Protein AF-A0A5C9E8J1-F1 (afdb_monomer_lite)

Structure (mmCIF, N/CA/C/O backbone):
data_AF-A0A5C9E8J1-F1
#
_entry.id   AF-A0A5C9E8J1-F1
#
loop_
_atom_site.group_PDB
_atom_site.id
_atom_site.type_symbol
_atom_site.label_atom_id
_atom_site.label_alt_id
_atom_site.label_comp_id
_atom_site.label_asym_id
_atom_site.label_entity_id
_atom_site.label_seq_id
_atom_site.pdbx_PDB_ins_code
_atom_site.Cartn_x
_atom_site.Cartn_y
_atom_site.Cartn_z
_atom_site.occupancy
_atom_site.B_iso_or_equiv
_atom_site.auth_seq_id
_atom_site.auth_comp_id
_atom_site.auth_asym_id
_atom_site.auth_atom_id
_atom_site.pdbx_PDB_model_num
ATOM 1 N N . MET A 1 1 ? 7.136 -12.665 15.715 1.00 39.97 1 MET A N 1
ATOM 2 C CA . MET A 1 1 ? 6.687 -11.255 15.702 1.00 39.97 1 MET A CA 1
ATOM 3 C C . MET A 1 1 ? 6.202 -10.897 14.297 1.00 39.97 1 MET A C 1
ATOM 5 O O . MET A 1 1 ? 7.029 -10.483 13.496 1.00 39.97 1 MET A O 1
ATOM 9 N N . PRO A 1 2 ? 4.918 -11.075 13.944 1.00 49.00 2 PRO A N 1
ATOM 10 C CA . PRO A 1 2 ? 4.388 -10.603 12.672 1.00 49.00 2 PRO A CA 1
ATOM 11 C C . PRO A 1 2 ? 3.574 -9.338 12.952 1.00 49.00 2 PRO A C 1
ATOM 13 O O . PRO A 1 2 ? 2.361 -9.373 13.117 1.00 49.00 2 PRO A O 1
ATOM 16 N N . MET A 1 3 ? 4.270 -8.222 13.142 1.00 47.97 3 MET A N 1
ATOM 17 C CA . MET A 1 3 ? 3.621 -6.917 13.227 1.00 47.97 3 MET A CA 1
ATOM 18 C C . MET A 1 3 ? 3.773 -6.241 11.874 1.00 47.97 3 MET A C 1
ATOM 20 O O . MET A 1 3 ? 4.797 -6.358 11.211 1.00 47.97 3 MET A O 1
ATOM 24 N N . THR A 1 4 ? 2.706 -5.575 11.468 1.00 48.31 4 THR A N 1
ATOM 25 C CA . THR A 1 4 ? 2.488 -4.837 10.225 1.00 48.31 4 THR A CA 1
ATOM 26 C C . THR A 1 4 ? 3.523 -3.710 10.031 1.00 48.31 4 THR A C 1
ATOM 28 O O . THR A 1 4 ? 3.210 -2.532 10.208 1.00 48.31 4 THR A O 1
ATOM 31 N N . CYS A 1 5 ? 4.783 -4.052 9.750 1.00 54.78 5 CYS A N 1
ATOM 32 C CA . CYS A 1 5 ? 5.936 -3.172 9.962 1.00 54.78 5 CYS A CA 1
ATOM 33 C C . CYS A 1 5 ? 6.214 -2.136 8.849 1.00 54.78 5 CYS A C 1
ATOM 35 O O . CYS A 1 5 ? 7.080 -1.288 9.059 1.00 54.78 5 CYS A O 1
ATOM 37 N N . TYR A 1 6 ? 5.513 -2.111 7.703 1.00 59.81 6 TYR A N 1
ATOM 38 C CA . TYR A 1 6 ? 5.783 -1.095 6.646 1.00 59.81 6 TYR A CA 1
ATOM 39 C C . TYR A 1 6 ? 4.864 0.113 6.749 1.00 59.81 6 TYR A C 1
ATOM 41 O O . TYR A 1 6 ? 5.236 1.191 6.296 1.00 59.81 6 TYR A O 1
ATOM 49 N N . PHE A 1 7 ? 3.715 -0.024 7.417 1.00 53.69 7 PHE A N 1
ATOM 50 C CA . 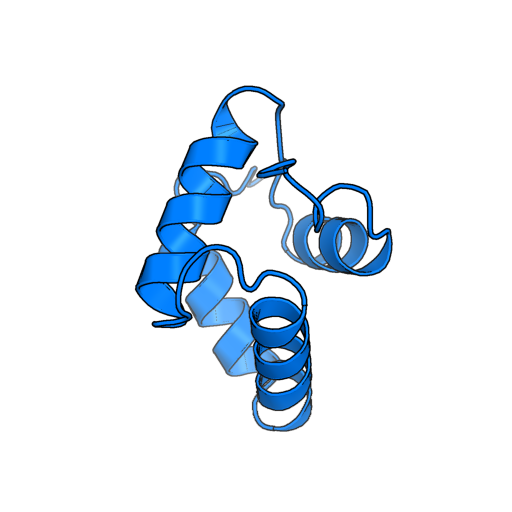PHE A 1 7 ? 2.808 1.099 7.655 1.00 53.69 7 PHE A CA 1
ATOM 51 C C . PHE A 1 7 ? 3.365 2.110 8.655 1.00 53.69 7 PHE A C 1
ATOM 53 O O . PHE A 1 7 ? 2.911 3.245 8.666 1.00 53.69 7 PHE A O 1
ATOM 60 N N . SER A 1 8 ? 4.357 1.750 9.471 1.00 53.41 8 SER A N 1
ATOM 61 C CA . SER A 1 8 ? 5.085 2.712 10.313 1.00 53.41 8 SER A CA 1
ATOM 62 C C . SER A 1 8 ? 6.222 3.414 9.564 1.00 53.41 8 SER A C 1
ATOM 64 O O . SER A 1 8 ? 6.816 4.349 10.092 1.00 53.41 8 SER A O 1
ATOM 66 N N . ASN A 1 9 ? 6.537 2.982 8.339 1.00 59.91 9 ASN A N 1
ATOM 67 C CA . ASN A 1 9 ? 7.610 3.550 7.539 1.00 59.91 9 ASN A CA 1
ATOM 68 C C . ASN A 1 9 ? 7.045 4.719 6.717 1.00 59.91 9 ASN A C 1
ATOM 70 O O . ASN A 1 9 ? 6.282 4.505 5.773 1.00 59.91 9 ASN A O 1
ATOM 74 N N . SER A 1 10 ? 7.412 5.956 7.071 1.00 59.41 10 SER A N 1
ATOM 75 C CA . SER A 1 10 ? 6.844 7.181 6.476 1.00 59.41 10 SER A CA 1
ATOM 76 C C . SER A 1 10 ? 6.872 7.186 4.949 1.00 59.41 10 SER A C 1
ATOM 78 O O . SER A 1 10 ? 5.915 7.617 4.324 1.00 59.41 10 SER A O 1
ATOM 80 N N . ARG A 1 11 ? 7.896 6.582 4.342 1.00 66.00 11 ARG A N 1
ATOM 81 C CA . ARG A 1 11 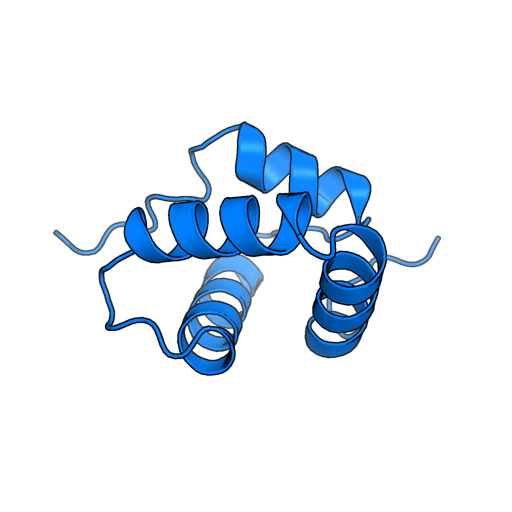? 8.062 6.532 2.883 1.00 66.00 11 ARG A CA 1
ATOM 82 C C . ARG A 1 11 ? 6.987 5.735 2.146 1.00 66.00 11 ARG A C 1
ATOM 84 O O . ARG A 1 11 ? 6.710 6.018 0.987 1.00 66.00 11 ARG A O 1
ATOM 91 N N . MET A 1 12 ? 6.420 4.709 2.780 1.00 70.06 12 MET A N 1
ATOM 92 C CA . MET A 1 12 ? 5.365 3.913 2.153 1.00 70.06 12 MET A CA 1
ATOM 93 C C . MET A 1 12 ? 4.020 4.622 2.287 1.00 70.06 12 MET A C 1
ATOM 95 O O . MET A 1 12 ? 3.262 4.653 1.325 1.00 70.06 12 MET A O 1
ATOM 99 N N . LYS A 1 13 ? 3.773 5.283 3.430 1.00 70.19 13 LYS A N 1
ATOM 100 C CA . LYS A 1 13 ? 2.638 6.205 3.569 1.00 70.19 13 LYS A CA 1
ATOM 101 C C . LYS A 1 13 ? 2.712 7.347 2.562 1.00 70.19 13 LYS A C 1
ATOM 103 O O . LYS A 1 13 ? 1.700 7.647 1.954 1.00 70.19 13 LYS A O 1
ATOM 108 N N . GLU A 1 14 ? 3.888 7.943 2.363 1.00 74.31 14 GLU A N 1
ATOM 109 C CA . GLU A 1 14 ? 4.096 8.980 1.347 1.00 74.31 14 GLU A CA 1
ATOM 110 C C . GLU A 1 14 ? 3.797 8.455 -0.056 1.00 74.31 14 GLU A C 1
ATOM 112 O O . GLU A 1 14 ? 3.090 9.127 -0.790 1.00 74.31 14 GLU A O 1
ATOM 117 N N . LEU A 1 15 ? 4.245 7.241 -0.406 1.00 75.38 15 LEU A N 1
ATOM 118 C CA . LEU A 1 15 ? 3.933 6.633 -1.703 1.00 75.38 15 LEU A CA 1
ATOM 119 C C . LEU A 1 15 ? 2.427 6.396 -1.884 1.00 75.38 15 LEU A C 1
ATOM 121 O O . LEU A 1 15 ? 1.885 6.726 -2.933 1.00 75.38 15 LEU A O 1
ATOM 125 N N . PHE A 1 16 ? 1.755 5.827 -0.879 1.00 76.38 16 PHE A N 1
ATOM 126 C CA . PHE A 1 16 ? 0.303 5.637 -0.917 1.00 76.38 16 PHE A CA 1
ATOM 127 C C . PHE A 1 16 ? -0.431 6.976 -1.009 1.00 76.38 16 PHE A C 1
ATOM 129 O O . PHE A 1 16 ? -1.349 7.104 -1.807 1.00 76.38 16 PHE A O 1
ATOM 136 N N . ASN A 1 17 ? 0.023 7.992 -0.276 1.00 77.75 17 ASN A N 1
ATOM 137 C CA . ASN A 1 17 ? -0.520 9.343 -0.336 1.00 77.75 17 ASN A CA 1
ATOM 138 C C . ASN A 1 17 ? -0.291 10.001 -1.709 1.00 77.75 17 ASN A C 1
ATOM 140 O O . ASN A 1 17 ? -1.194 10.638 -2.232 1.00 77.75 17 ASN A O 1
ATOM 144 N N . GLU A 1 18 ? 0.884 9.819 -2.321 1.00 76.94 18 GLU A N 1
ATOM 145 C CA . GLU A 1 18 ? 1.175 10.250 -3.700 1.00 76.94 18 GLU A CA 1
ATOM 146 C C . GLU A 1 18 ? 0.251 9.583 -4.726 1.00 76.94 18 GLU A C 1
ATOM 148 O O . GLU A 1 18 ? -0.008 10.148 -5.783 1.00 76.94 18 GLU A O 1
ATOM 153 N N . LEU A 1 19 ? -0.220 8.374 -4.421 1.00 75.56 19 LEU A N 1
ATOM 154 C CA . LEU A 1 19 ? -1.138 7.598 -5.249 1.00 75.56 19 LEU A CA 1
ATOM 155 C C . LEU A 1 19 ? -2.617 7.828 -4.901 1.00 75.56 19 LEU A C 1
ATOM 157 O O . LEU A 1 19 ? -3.470 7.239 -5.554 1.00 75.56 19 LEU A O 1
ATOM 161 N N . GLY A 1 20 ? -2.930 8.637 -3.882 1.00 77.19 20 GLY A N 1
ATOM 162 C CA . GLY A 1 20 ? -4.309 8.846 -3.416 1.00 77.19 20 GLY A CA 1
ATOM 163 C C . GLY A 1 20 ? -4.937 7.624 -2.729 1.00 77.19 20 GLY A C 1
ATOM 164 O O . GLY A 1 20 ? -6.157 7.494 -2.672 1.00 77.19 20 GLY A O 1
ATOM 165 N N . ILE A 1 21 ? -4.115 6.704 -2.223 1.00 80.38 21 ILE A N 1
ATOM 166 C CA . ILE A 1 21 ? -4.566 5.481 -1.554 1.00 80.38 21 ILE A CA 1
ATOM 167 C C . ILE A 1 21 ? -4.670 5.748 -0.053 1.00 80.38 21 ILE A C 1
ATOM 169 O O . ILE A 1 21 ? -3.664 5.985 0.626 1.00 80.38 21 ILE A O 1
ATOM 173 N N . GLU A 1 22 ? -5.885 5.654 0.486 1.00 77.31 22 GLU A N 1
ATOM 174 C CA . GLU A 1 22 ? -6.120 5.814 1.918 1.00 77.31 22 GLU A CA 1
ATOM 175 C C . GLU A 1 22 ? -5.987 4.469 2.647 1.00 77.31 22 GLU A C 1
ATOM 177 O O . GLU A 1 22 ? -6.834 3.578 2.570 1.00 77.31 22 GLU A O 1
ATOM 182 N N . VAL A 1 23 ? -4.892 4.310 3.394 1.00 74.06 23 VAL A N 1
ATOM 183 C CA . VAL A 1 23 ? -4.667 3.111 4.207 1.00 74.06 23 VAL A CA 1
ATOM 184 C C . VAL A 1 23 ? -5.333 3.270 5.575 1.00 74.06 23 VAL A C 1
ATOM 186 O O . VAL A 1 23 ? -4.786 3.906 6.481 1.00 74.06 23 VAL A O 1
ATOM 189 N N . THR A 1 24 ? -6.472 2.610 5.766 1.00 77.50 24 THR A N 1
ATOM 190 C CA . THR A 1 24 ? -7.162 2.521 7.064 1.00 77.50 24 THR A CA 1
ATOM 191 C C . THR A 1 24 ? -6.724 1.287 7.863 1.00 77.50 24 THR A C 1
ATOM 193 O O . THR A 1 24 ? -6.105 0.365 7.335 1.00 77.50 24 THR A O 1
ATOM 196 N N . LYS A 1 25 ? -7.032 1.231 9.168 1.00 70.50 25 LYS A N 1
ATOM 197 C CA . LYS A 1 25 ? -6.699 0.061 10.009 1.00 70.50 25 LYS A CA 1
ATOM 198 C C . LYS A 1 25 ? -7.417 -1.225 9.587 1.00 70.50 25 LYS A C 1
ATOM 200 O O . LYS A 1 25 ? -6.897 -2.291 9.904 1.00 70.50 25 LYS A O 1
ATOM 205 N N . GLU A 1 26 ? -8.552 -1.114 8.907 1.00 75.25 26 GLU A N 1
ATOM 206 C CA . GLU A 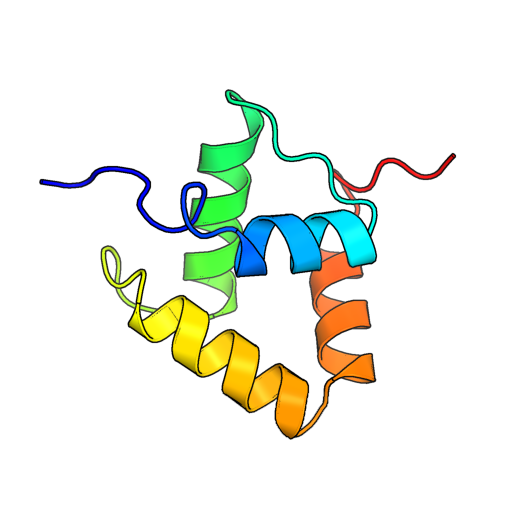1 26 ? -9.297 -2.243 8.342 1.00 75.25 26 GLU A CA 1
ATOM 207 C C . GLU A 1 26 ? -8.709 -2.660 6.987 1.00 75.25 26 GLU A C 1
ATOM 209 O O . GLU A 1 26 ? -8.393 -3.830 6.790 1.00 75.25 26 GLU A O 1
ATOM 214 N N . ASN A 1 27 ? -8.415 -1.701 6.102 1.00 75.25 27 ASN A N 1
ATOM 215 C CA . ASN A 1 27 ? -7.903 -2.003 4.760 1.00 75.25 27 ASN A CA 1
ATOM 216 C C . ASN A 1 27 ? -6.409 -2.348 4.738 1.00 75.25 27 ASN A C 1
ATOM 218 O O . ASN A 1 27 ? -5.946 -3.012 3.814 1.00 75.25 27 ASN A O 1
ATOM 222 N N . LYS A 1 28 ? -5.628 -1.946 5.753 1.00 74.88 28 LYS A N 1
ATOM 223 C CA . LYS A 1 28 ? -4.173 -2.189 5.793 1.00 74.88 28 LYS A CA 1
ATOM 224 C C . LYS A 1 28 ? -3.810 -3.665 5.628 1.00 74.88 28 LYS A C 1
ATOM 226 O O . LYS A 1 28 ? -2.775 -3.958 5.046 1.00 74.88 28 LYS A O 1
ATOM 231 N N . GLN A 1 29 ? -4.622 -4.579 6.163 1.00 76.69 29 GLN A N 1
ATOM 232 C CA . GLN A 1 29 ? -4.324 -6.009 6.122 1.00 76.69 29 GLN A CA 1
ATOM 233 C C . GLN A 1 29 ? -4.591 -6.562 4.722 1.00 76.69 29 GLN A C 1
ATOM 235 O O . GLN A 1 29 ? -3.706 -7.179 4.141 1.00 76.69 29 GLN A O 1
ATOM 240 N N . ALA A 1 30 ? -5.738 -6.210 4.136 1.00 80.94 30 ALA A N 1
ATOM 241 C CA . ALA A 1 30 ? -6.074 -6.563 2.761 1.00 80.94 30 ALA A CA 1
ATOM 242 C C . ALA A 1 30 ? -5.054 -6.007 1.751 1.00 80.94 30 ALA A C 1
ATOM 244 O O . ALA A 1 30 ? -4.620 -6.721 0.850 1.00 80.94 30 ALA A O 1
ATOM 245 N N . ILE A 1 31 ? -4.619 -4.753 1.921 1.00 78.62 31 ILE A N 1
ATOM 246 C CA . ILE A 1 31 ? -3.591 -4.131 1.074 1.00 78.62 31 ILE A CA 1
ATOM 247 C C . ILE A 1 31 ? -2.245 -4.849 1.242 1.00 78.62 31 ILE A C 1
ATOM 249 O O . ILE A 1 31 ? -1.573 -5.116 0.249 1.00 78.62 31 ILE A O 1
ATOM 253 N N . ASP A 1 32 ? -1.845 -5.179 2.472 1.00 74.81 32 ASP A N 1
ATOM 254 C CA . ASP A 1 32 ? -0.591 -5.894 2.739 1.00 74.81 32 ASP A CA 1
ATOM 255 C C . ASP A 1 32 ? -0.578 -7.286 2.093 1.00 74.81 32 ASP A C 1
ATOM 257 O O . ASP A 1 32 ? 0.396 -7.631 1.424 1.00 74.81 32 ASP A O 1
ATOM 261 N N . GLU A 1 33 ? -1.668 -8.047 2.215 1.00 77.25 33 GLU A N 1
ATOM 262 C CA . GLU A 1 33 ? -1.813 -9.361 1.579 1.00 77.25 33 GLU A CA 1
ATOM 263 C C . GLU A 1 33 ? -1.799 -9.252 0.052 1.00 77.25 33 GLU A C 1
ATOM 265 O O . GLU A 1 33 ? -1.053 -9.973 -0.615 1.00 77.25 33 GLU A O 1
ATOM 270 N N . LYS A 1 34 ? -2.547 -8.295 -0.516 1.00 80.56 34 LYS A N 1
ATOM 271 C CA . LYS A 1 34 ? -2.597 -8.067 -1.969 1.00 80.56 34 LYS A CA 1
ATOM 272 C C . LYS A 1 34 ? -1.228 -7.654 -2.515 1.00 80.56 34 LYS A C 1
ATOM 274 O O . LYS A 1 34 ? -0.844 -8.102 -3.591 1.00 80.56 34 LYS A O 1
ATOM 279 N N . LEU A 1 35 ? -0.455 -6.862 -1.767 1.00 76.19 35 LEU A N 1
ATOM 280 C CA . LEU A 1 35 ? 0.905 -6.471 -2.145 1.00 76.19 35 LEU A CA 1
ATOM 281 C C . LEU A 1 35 ? 1.913 -7.606 -2.032 1.00 76.19 35 LEU A C 1
ATOM 283 O O . LEU A 1 35 ? 2.734 -7.749 -2.935 1.00 76.19 35 LEU A O 1
ATOM 287 N N . HIS A 1 36 ? 1.873 -8.406 -0.965 1.00 76.69 36 HIS A N 1
ATOM 288 C CA . HIS A 1 36 ? 2.748 -9.575 -0.847 1.00 76.69 36 HIS A CA 1
ATOM 289 C C . HIS A 1 36 ? 2.460 -10.585 -1.956 1.00 76.69 36 HIS A C 1
ATOM 291 O O . HIS A 1 36 ? 3.398 -11.073 -2.586 1.00 76.69 36 HIS A O 1
ATOM 297 N N . PHE A 1 37 ? 1.179 -10.818 -2.257 1.00 79.06 37 PHE A N 1
ATOM 298 C CA . PHE A 1 37 ? 0.755 -11.669 -3.362 1.00 79.06 37 PHE A CA 1
ATOM 299 C C . PHE A 1 37 ? 1.214 -11.113 -4.716 1.00 79.06 37 PHE A C 1
ATOM 301 O O . PHE A 1 37 ? 1.834 -11.821 -5.505 1.00 79.06 37 PHE A O 1
ATOM 308 N N . TRP A 1 38 ? 0.984 -9.823 -4.972 1.00 81.00 38 TRP A N 1
ATOM 309 C CA . TRP A 1 38 ? 1.330 -9.193 -6.247 1.00 81.00 38 TRP A CA 1
ATOM 310 C C . TRP A 1 38 ? 2.843 -9.068 -6.475 1.00 81.00 38 TRP A C 1
ATOM 312 O O . TRP A 1 38 ? 3.329 -9.253 -7.590 1.00 81.00 38 TRP A O 1
ATOM 322 N N . LEU A 1 39 ? 3.612 -8.783 -5.422 1.00 74.19 39 LEU A N 1
ATOM 323 C CA . LEU A 1 39 ? 5.074 -8.722 -5.486 1.00 74.19 39 LEU A CA 1
ATOM 324 C C . LEU A 1 39 ? 5.722 -10.107 -5.378 1.00 74.19 39 LEU A C 1
ATOM 326 O O . LEU A 1 39 ? 6.938 -10.204 -5.547 1.00 74.19 39 LEU A O 1
ATOM 330 N N . SER A 1 40 ? 4.924 -11.154 -5.130 1.00 75.69 40 SER A N 1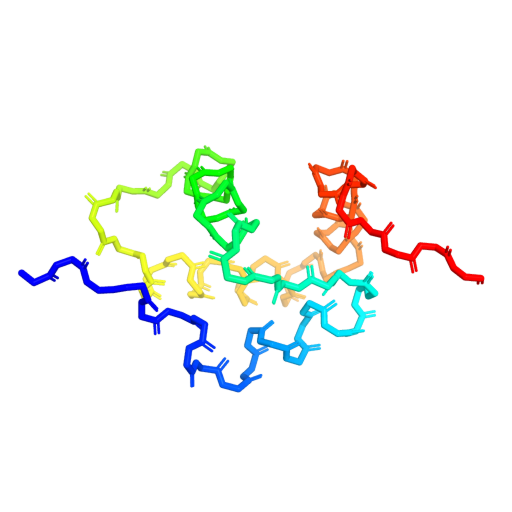
ATOM 331 C CA . SER A 1 40 ? 5.369 -12.529 -4.902 1.00 75.69 40 SER A CA 1
ATOM 332 C C . SER A 1 40 ? 6.508 -12.600 -3.875 1.00 75.69 40 SER A C 1
ATOM 334 O O . SER A 1 40 ? 7.499 -13.304 -4.073 1.00 75.69 40 SER A O 1
ATOM 336 N N . VAL A 1 41 ? 6.396 -11.813 -2.801 1.00 71.69 41 VAL A N 1
ATOM 337 C CA . VAL A 1 41 ? 7.390 -11.769 -1.721 1.00 71.69 41 VAL A CA 1
ATOM 338 C C . VAL A 1 41 ? 6.920 -12.649 -0.580 1.00 71.69 41 VAL A C 1
ATOM 340 O O . VAL A 1 41 ? 5.797 -12.503 -0.105 1.00 71.69 41 VAL A O 1
ATOM 343 N N . ASP A 1 42 ? 7.813 -13.517 -0.113 1.00 63.06 42 ASP A N 1
ATOM 344 C CA . ASP A 1 42 ? 7.551 -14.416 1.005 1.00 63.06 42 ASP A CA 1
ATOM 345 C C . ASP A 1 42 ? 7.183 -13.626 2.269 1.00 63.06 42 ASP A C 1
ATOM 347 O O . ASP A 1 42 ? 7.939 -12.771 2.745 1.00 63.06 42 ASP A O 1
ATOM 351 N N . TYR A 1 43 ? 6.002 -13.890 2.817 1.00 58.72 43 TYR A N 1
ATOM 352 C CA . TYR A 1 43 ? 5.589 -13.324 4.093 1.00 58.72 43 TYR A CA 1
ATOM 353 C C . TYR A 1 43 ? 6.381 -14.000 5.226 1.00 58.72 43 TYR A C 1
ATOM 355 O O . TYR A 1 43 ? 6.489 -15.225 5.224 1.00 58.72 43 TYR A O 1
ATOM 363 N N . PRO A 1 44 ? 6.909 -13.275 6.234 1.00 58.38 44 PRO A N 1
ATOM 364 C CA . PRO A 1 44 ? 6.781 -11.845 6.506 1.00 58.38 44 PRO A CA 1
ATOM 365 C C . PRO A 1 44 ? 8.052 -11.049 6.129 1.00 58.38 44 PRO A C 1
ATOM 367 O O . PRO A 1 44 ? 8.770 -10.579 7.017 1.00 58.38 44 PRO A O 1
ATOM 370 N N . ASN A 1 45 ? 8.312 -10.814 4.831 1.00 67.38 45 ASN A N 1
ATOM 371 C CA . ASN A 1 45 ? 9.444 -10.002 4.334 1.00 67.38 45 ASN A CA 1
ATOM 372 C C . ASN A 1 45 ? 9.125 -8.699 3.548 1.00 67.38 45 ASN A C 1
ATOM 374 O O . ASN A 1 45 ? 9.944 -8.228 2.778 1.00 67.38 45 ASN A O 1
ATOM 378 N N . CYS A 1 46 ? 8.076 -7.950 3.828 1.00 69.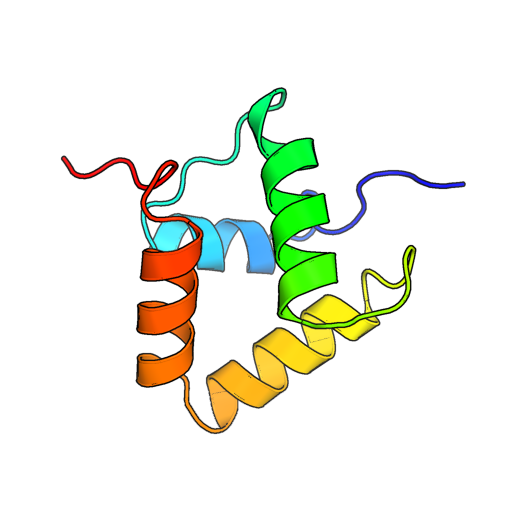56 46 CYS A N 1
ATOM 379 C CA . CYS A 1 46 ? 8.263 -6.692 4.551 1.00 69.56 46 CYS A CA 1
ATOM 380 C C . CYS A 1 46 ? 9.375 -5.723 4.042 1.00 69.56 46 CYS A C 1
ATOM 382 O O . CYS A 1 46 ? 9.159 -4.879 3.167 1.00 69.56 46 CYS A O 1
ATOM 384 N N . ALA A 1 47 ? 10.601 -5.826 4.572 1.00 71.25 47 ALA A N 1
ATOM 385 C CA . ALA A 1 47 ? 11.738 -5.013 4.120 1.00 71.25 47 ALA A CA 1
ATOM 386 C C . ALA A 1 47 ? 12.204 -5.351 2.686 1.00 71.25 47 ALA A C 1
ATOM 388 O O . ALA A 1 47 ? 12.667 -4.464 1.961 1.00 71.25 47 ALA A O 1
ATOM 389 N N . ALA A 1 48 ? 12.085 -6.615 2.271 1.00 73.81 48 ALA A N 1
ATOM 390 C CA . ALA A 1 48 ? 12.347 -7.063 0.906 1.00 73.81 48 ALA A CA 1
ATOM 391 C C . ALA A 1 48 ? 11.277 -6.539 -0.061 1.00 73.81 48 ALA A C 1
ATOM 393 O O . ALA A 1 48 ? 11.634 -6.014 -1.117 1.00 73.81 48 ALA A O 1
ATOM 394 N N . THR A 1 49 ? 10.003 -6.556 0.344 1.00 76.12 49 THR A N 1
ATOM 395 C CA . THR A 1 49 ? 8.880 -5.949 -0.389 1.00 76.12 49 THR A CA 1
ATOM 396 C C . THR A 1 49 ? 9.166 -4.481 -0.697 1.00 76.12 49 THR A C 1
ATOM 398 O O . THR A 1 49 ? 9.137 -4.065 -1.855 1.00 76.12 49 THR A O 1
ATOM 401 N N . TRP A 1 50 ? 9.573 -3.698 0.307 1.00 75.69 50 TRP A N 1
ATOM 402 C CA . TRP A 1 50 ? 9.912 -2.285 0.111 1.00 75.69 50 TRP A CA 1
ATOM 403 C C . TRP A 1 50 ? 11.142 -2.067 -0.782 1.00 75.69 50 TRP A C 1
ATOM 405 O O . TRP A 1 50 ? 11.153 -1.161 -1.618 1.00 75.69 50 TRP A O 1
ATOM 415 N N . LYS A 1 51 ? 12.185 -2.897 -0.649 1.00 77.00 51 LYS A N 1
ATOM 416 C CA . LYS A 1 51 ? 13.351 -2.837 -1.547 1.00 77.00 51 LYS A CA 1
ATOM 417 C C . LYS A 1 51 ? 12.953 -3.091 -3.001 1.00 77.00 51 LYS A C 1
ATOM 419 O O . LYS A 1 51 ? 13.431 -2.371 -3.876 1.00 77.00 51 LYS A O 1
ATOM 424 N N . LEU A 1 52 ? 12.077 -4.063 -3.253 1.00 80.12 52 LEU A N 1
ATOM 425 C CA . LEU A 1 52 ? 11.574 -4.374 -4.592 1.00 80.12 52 LEU A CA 1
ATOM 426 C C . LEU A 1 52 ? 10.709 -3.247 -5.149 1.00 80.12 52 LEU A C 1
ATOM 428 O O . LEU A 1 52 ? 10.944 -2.833 -6.280 1.00 80.12 52 LEU A O 1
ATOM 432 N N . ILE A 1 53 ? 9.795 -2.696 -4.344 1.00 79.06 53 ILE A N 1
ATOM 433 C CA . ILE A 1 53 ? 8.981 -1.531 -4.719 1.00 79.06 53 ILE A CA 1
ATOM 434 C C . ILE A 1 53 ? 9.882 -0.368 -5.130 1.00 79.06 53 ILE A C 1
ATOM 436 O O . ILE A 1 53 ? 9.712 0.181 -6.208 1.00 79.06 53 ILE A O 1
ATOM 440 N N . ARG A 1 54 ? 10.893 -0.015 -4.325 1.00 77.38 54 ARG A N 1
ATOM 441 C CA . ARG A 1 54 ? 11.824 1.076 -4.670 1.00 77.38 54 ARG A CA 1
ATOM 442 C C . ARG A 1 54 ? 12.646 0.779 -5.914 1.00 77.38 54 ARG A C 1
ATOM 444 O O . ARG A 1 54 ? 12.913 1.695 -6.684 1.00 77.38 54 ARG A O 1
ATOM 451 N N . LYS A 1 55 ? 13.074 -0.472 -6.095 1.00 83.75 55 LYS A N 1
ATOM 452 C CA . LYS A 1 55 ? 13.829 -0.882 -7.279 1.00 83.75 55 LYS A CA 1
ATOM 453 C C . LYS A 1 55 ? 12.962 -0.728 -8.531 1.00 83.75 55 LYS A C 1
ATOM 455 O O . LYS A 1 55 ? 13.363 -0.019 -9.445 1.00 83.75 55 LYS A O 1
ATOM 460 N N . ARG A 1 56 ? 11.732 -1.251 -8.504 1.00 82.31 56 ARG A N 1
ATOM 461 C CA . ARG A 1 56 ? 10.758 -1.090 -9.590 1.00 82.31 56 ARG A CA 1
ATOM 462 C C . ARG A 1 56 ? 10.313 0.354 -9.787 1.00 82.31 56 ARG A C 1
ATOM 464 O O . ARG A 1 56 ? 10.124 0.752 -10.919 1.00 82.31 56 ARG A O 1
ATOM 471 N N . LEU A 1 57 ? 10.220 1.163 -8.731 1.00 81.06 57 LEU A N 1
ATOM 472 C CA . LEU A 1 57 ? 9.937 2.595 -8.853 1.00 81.06 57 LEU A CA 1
ATOM 473 C C . LEU A 1 57 ? 11.086 3.370 -9.511 1.00 81.06 57 LEU A C 1
ATOM 475 O O . LEU A 1 57 ? 10.853 4.388 -10.152 1.00 81.06 57 LEU A O 1
ATOM 479 N N . LYS A 1 58 ? 12.330 2.921 -9.323 1.00 81.56 58 LYS A N 1
ATOM 480 C CA . LYS A 1 58 ? 13.509 3.536 -9.939 1.00 81.56 58 LYS A CA 1
ATOM 481 C C . LYS A 1 58 ? 13.685 3.105 -11.396 1.00 81.56 58 LYS A C 1
ATOM 483 O O . LYS A 1 58 ? 14.137 3.912 -12.196 1.00 81.56 58 LYS A O 1
ATOM 488 N N . GLU A 1 59 ? 13.364 1.852 -11.713 1.00 83.50 59 GLU A N 1
ATOM 489 C CA . GLU A 1 59 ? 13.428 1.313 -13.078 1.00 83.50 59 GLU A CA 1
ATOM 490 C C . GLU A 1 59 ? 12.216 1.751 -13.917 1.00 83.50 59 GLU A C 1
ATOM 492 O O . GLU A 1 59 ? 12.385 2.212 -15.038 1.00 83.50 59 GLU A O 1
ATOM 497 N N . ASP A 1 60 ? 11.012 1.683 -13.347 1.00 78.69 60 ASP A N 1
ATOM 498 C CA . ASP A 1 60 ? 9.731 1.824 -14.046 1.00 78.69 60 ASP A CA 1
ATOM 499 C C . ASP A 1 60 ? 8.696 2.560 -13.169 1.00 78.69 60 ASP A C 1
ATOM 501 O O . ASP A 1 60 ? 7.577 2.109 -12.925 1.00 78.69 60 ASP A O 1
ATOM 505 N N . GLY A 1 61 ? 9.090 3.716 -12.626 1.00 76.56 61 GLY A N 1
ATOM 506 C CA . GLY A 1 61 ? 8.307 4.474 -11.643 1.00 76.56 61 GLY A CA 1
ATOM 507 C C . GLY A 1 61 ? 6.873 4.771 -12.047 1.00 76.56 61 GLY A C 1
ATOM 508 O O . GLY A 1 61 ? 5.961 4.627 -11.237 1.00 76.56 61 GLY A O 1
ATOM 509 N N . GLN A 1 62 ? 6.663 5.152 -13.302 1.00 78.69 62 GLN A N 1
ATOM 510 C CA . GLN A 1 62 ? 5.349 5.544 -13.797 1.00 78.69 62 GLN A CA 1
ATOM 511 C C . GLN A 1 62 ? 4.459 4.321 -14.069 1.00 78.69 62 GLN A C 1
ATOM 513 O O . GLN A 1 62 ? 3.317 4.286 -13.615 1.00 78.69 62 GLN A O 1
ATOM 518 N N . GLY A 1 63 ? 5.004 3.282 -14.714 1.00 81.62 63 GLY A N 1
ATOM 519 C CA . GLY A 1 63 ? 4.286 2.033 -14.978 1.00 81.62 63 GLY A CA 1
ATOM 520 C C . GLY A 1 63 ? 3.964 1.263 -13.699 1.00 81.62 63 GLY A C 1
ATOM 521 O O . GLY A 1 63 ? 2.859 0.749 -13.535 1.00 81.62 63 GLY A O 1
ATOM 522 N N . PHE A 1 64 ? 4.894 1.245 -12.742 1.00 82.88 64 PHE A N 1
ATOM 523 C CA . PHE A 1 64 ? 4.677 0.627 -11.441 1.00 82.88 64 PHE A CA 1
ATOM 524 C C . PHE A 1 64 ? 3.584 1.347 -10.650 1.00 82.88 64 PHE A C 1
ATOM 526 O O . PHE A 1 64 ? 2.703 0.682 -10.117 1.00 82.88 64 PHE A O 1
ATOM 533 N N . LYS A 1 65 ? 3.599 2.688 -10.610 1.00 80.38 65 LYS A N 1
ATOM 534 C CA . LYS A 1 65 ? 2.544 3.489 -9.969 1.00 80.38 65 LYS A CA 1
ATOM 535 C C . LYS A 1 65 ? 1.177 3.255 -10.613 1.00 80.38 65 LYS A C 1
ATOM 537 O O . LYS A 1 65 ? 0.216 3.049 -9.883 1.00 80.38 65 LYS A O 1
ATOM 542 N N . ALA A 1 66 ? 1.101 3.210 -11.944 1.00 83.12 66 ALA A N 1
ATOM 543 C CA . ALA A 1 66 ? -0.141 2.922 -12.661 1.00 83.12 66 ALA A CA 1
ATOM 544 C C . ALA A 1 66 ? -0.683 1.524 -12.326 1.00 83.12 66 ALA A C 1
ATOM 546 O O . ALA A 1 66 ? -1.841 1.386 -11.952 1.00 83.12 66 ALA A O 1
ATOM 547 N N . ARG A 1 67 ? 0.170 0.491 -12.363 1.00 82.81 67 ARG A N 1
ATOM 548 C CA . ARG A 1 67 ? -0.218 -0.881 -11.995 1.00 82.81 67 ARG A CA 1
ATOM 549 C C . ARG A 1 67 ? -0.617 -1.009 -10.533 1.00 82.81 67 ARG A C 1
ATOM 551 O O . ARG A 1 67 ? -1.569 -1.713 -10.223 1.00 82.81 67 ARG A O 1
ATOM 558 N N . LEU A 1 68 ? 0.109 -0.344 -9.639 1.00 81.50 68 LEU A N 1
ATOM 559 C CA . LEU A 1 68 ? -0.206 -0.325 -8.217 1.00 81.50 68 LEU A CA 1
ATOM 560 C C . LEU A 1 68 ? -1.559 0.354 -7.974 1.00 81.50 68 LEU A C 1
ATOM 562 O O . LEU A 1 68 ? -2.362 -0.165 -7.206 1.00 81.50 68 LEU A O 1
ATOM 566 N N . GLY A 1 69 ? -1.816 1.458 -8.679 1.00 79.69 69 GLY A N 1
ATOM 567 C CA . GLY A 1 69 ? -3.100 2.147 -8.708 1.00 79.69 69 GLY A CA 1
ATOM 568 C C . GLY A 1 69 ? -4.228 1.281 -9.265 1.00 79.69 69 GLY A C 1
ATOM 569 O O . GLY A 1 69 ? -5.295 1.286 -8.682 1.00 79.69 69 GLY A O 1
ATOM 570 N N . GLU A 1 70 ? -4.003 0.480 -10.314 1.00 82.50 70 GLU A N 1
ATOM 571 C CA . GLU A 1 70 ? -5.008 -0.475 -10.818 1.00 82.50 70 GLU A CA 1
ATOM 572 C C . GLU A 1 70 ? -5.303 -1.593 -9.809 1.00 82.50 70 GLU A C 1
ATOM 574 O O . GLU A 1 70 ? -6.459 -1.907 -9.534 1.00 82.50 70 GLU A O 1
ATOM 579 N N . VAL A 1 71 ? -4.263 -2.197 -9.224 1.00 81.69 71 VAL A N 1
ATOM 580 C CA . VAL A 1 71 ? -4.411 -3.288 -8.243 1.00 81.69 71 VAL A CA 1
ATOM 581 C C . VAL A 1 71 ? -5.130 -2.804 -6.984 1.00 81.69 71 VAL A C 1
ATOM 583 O O . VAL A 1 71 ? -5.875 -3.566 -6.359 1.00 81.69 71 VAL A O 1
ATOM 586 N N . LEU A 1 72 ? -4.903 -1.548 -6.608 1.00 78.44 72 LEU A N 1
ATOM 587 C CA . LEU A 1 72 ? -5.490 -0.908 -5.439 1.00 78.44 72 LEU A CA 1
ATOM 588 C C . LEU A 1 72 ? -6.607 0.075 -5.801 1.00 78.44 72 LEU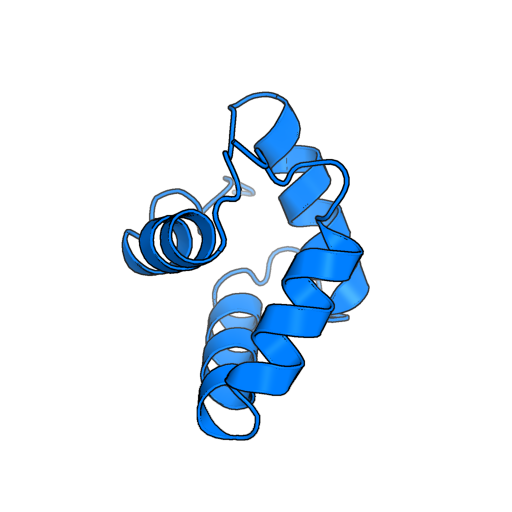 A C 1
ATOM 590 O O . LEU A 1 72 ? -7.015 0.827 -4.927 1.00 78.44 72 LEU A O 1
ATOM 594 N N . ALA A 1 73 ? -7.144 0.024 -7.027 1.00 77.00 73 ALA A N 1
ATOM 595 C CA . ALA A 1 73 ? -8.177 0.948 -7.506 1.00 77.00 73 ALA A CA 1
ATOM 596 C C . ALA A 1 73 ? -9.436 0.908 -6.633 1.00 77.00 73 ALA A C 1
ATOM 598 O O . ALA A 1 73 ? -10.083 1.925 -6.422 1.00 77.00 73 ALA A O 1
ATOM 599 N N . GLU A 1 74 ? -9.731 -0.259 -6.057 1.00 71.75 74 GLU A N 1
ATOM 600 C CA . GLU A 1 74 ? -10.818 -0.474 -5.094 1.00 71.75 74 GLU A CA 1
ATOM 601 C C . GLU A 1 74 ? -10.635 0.310 -3.777 1.00 71.75 74 GLU A C 1
ATOM 603 O O . GLU A 1 74 ? -11.588 0.483 -3.024 1.00 71.75 74 GLU A O 1
ATOM 608 N N . TYR A 1 75 ? -9.416 0.777 -3.494 1.00 72.06 75 TYR A N 1
ATOM 609 C CA . TYR A 1 75 ? -9.026 1.539 -2.303 1.00 72.06 75 TYR A CA 1
ATOM 610 C C . TYR A 1 75 ? -8.541 2.960 -2.635 1.00 72.06 75 TYR A C 1
ATOM 612 O O . TYR A 1 75 ? -8.136 3.697 -1.731 1.00 72.06 75 TYR A O 1
ATOM 620 N N . THR A 1 76 ? -8.535 3.343 -3.914 1.00 73.50 76 THR A N 1
ATOM 621 C CA . THR A 1 76 ? -8.155 4.690 -4.341 1.00 73.50 76 THR A CA 1
ATOM 622 C C . THR A 1 76 ? -9.319 5.628 -4.058 1.00 73.50 76 THR A C 1
ATOM 624 O O . THR A 1 76 ? -10.425 5.432 -4.561 1.00 73.50 76 THR A O 1
ATOM 627 N N . VAL A 1 77 ? -9.077 6.654 -3.243 1.00 62.56 77 VAL A N 1
ATOM 628 C CA . VAL A 1 77 ? -10.067 7.701 -2.981 1.00 62.56 77 VAL A CA 1
ATOM 629 C C . VAL A 1 77 ? -9.942 8.718 -4.112 1.00 62.56 77 VAL A C 1
ATOM 631 O O . VAL A 1 77 ? -9.230 9.713 -3.999 1.00 62.56 77 VAL A O 1
ATOM 634 N N . ASP A 1 78 ? -10.574 8.410 -5.244 1.00 47.84 78 ASP A N 1
ATOM 635 C CA . ASP A 1 78 ? -10.786 9.368 -6.329 1.00 47.84 78 ASP A CA 1
ATOM 636 C C . ASP A 1 78 ? -11.708 10.479 -5.798 1.00 47.84 78 ASP A C 1
ATOM 638 O O . ASP A 1 78 ? -12.808 10.201 -5.307 1.00 47.84 78 ASP A O 1
ATOM 642 N N . ARG A 1 79 ? -11.216 11.720 -5.791 1.00 42.41 79 ARG A N 1
ATOM 643 C CA . ARG A 1 79 ? -11.954 12.904 -5.342 1.00 42.41 79 ARG A CA 1
ATOM 644 C C . ARG A 1 79 ? -12.122 13.885 -6.488 1.00 42.41 79 ARG A C 1
ATOM 646 O O . ARG A 1 79 ? -11.094 14.188 -7.131 1.00 42.41 79 ARG A O 1
#

Radius of gyration: 11.84 Å; chains: 1; bounding box: 26×27×31 Å

Sequence (79 aa):
MPMTCYFSNSRMKELFNELGIEVTKENKQAIDEKLHFWLSVDYPNCAATWKLIRKRLKEDGQGFKARLGEVLAEYTVDR

Foldseek 3Di:
DQDLPCVVPVVVVVLCVVLQFDDDPVCSVVLVVLLCVVVVPDPPPPVVSVVVLVVCCVVPVVVSSVVSCVSCVVRRPDD

pLDDT: mean 72.28, std 10.51, range [39.97, 83.75]

Secondary structure (DSSP, 8-state):
----TTTTSHHHHHHHHHTTB---TTHHHHHHHHHHHHHTPPTT-HHHHHHHHHHHHHHHHHHHHHHHHHHTGGGB---